Protein AF-A0A9D5BPT8-F1 (afdb_monomer_lite)

Secondary structure (DSSP, 8-state):
-----HHHHHHHHHHHHHHHHHHHHHHHHHHHHS-HHHHHHHHHHHHTT--EEEEES-HHHHHHHHHHHHHHTTTS---SEEESS--GGGGGGGG-SS-EEEEEE--

Radius of gyration: 16.2 Å; chains: 1; bounding box: 36×55×31 Å

Sequence (107 aa):
LDCSEPTEVNAKLAAAEEALSLSVWTTSTTCRVLSLDTLLALLTGVLLEKQVVIVCPNLGVLSAVVLSLIPMIRPFQWQSLLLPVLPAKMIDFLDAPVPYIVGIQHK

Structure (mmCIF, N/CA/C/O backbone):
data_AF-A0A9D5BPT8-F1
#
_entry.id   AF-A0A9D5BPT8-F1
#
loop_
_atom_site.group_PDB
_atom_site.id
_atom_site.type_symbol
_atom_site.label_atom_id
_atom_site.label_alt_id
_atom_site.label_comp_id
_atom_site.label_asym_id
_atom_site.label_entity_id
_atom_site.label_seq_id
_atom_site.pdbx_PDB_ins_code
_atom_site.Cartn_x
_atom_site.Cartn_y
_atom_site.Cartn_z
_atom_site.occupancy
_atom_site.B_iso_or_equiv
_atom_site.auth_seq_id
_atom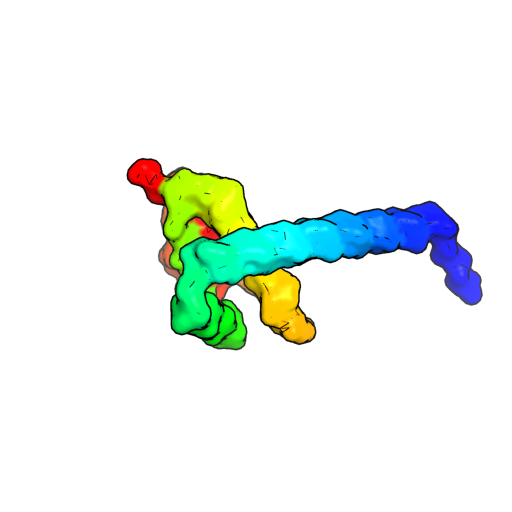_site.auth_comp_id
_atom_site.auth_asym_id
_atom_site.auth_atom_id
_atom_site.pdbx_PDB_model_num
ATOM 1 N N . LEU A 1 1 ? 16.070 36.721 8.439 1.00 42.56 1 LEU A N 1
ATOM 2 C CA . LEU A 1 1 ? 15.890 36.473 6.995 1.00 42.56 1 LEU A CA 1
ATOM 3 C C . LEU A 1 1 ? 16.695 35.232 6.685 1.00 42.56 1 LEU A C 1
ATOM 5 O O . LEU A 1 1 ? 17.882 35.207 6.969 1.00 42.56 1 LEU A O 1
ATOM 9 N N . ASP A 1 2 ? 15.966 34.193 6.318 1.00 44.72 2 ASP A N 1
ATOM 10 C CA . ASP A 1 2 ? 16.328 32.781 6.365 1.00 44.72 2 ASP A CA 1
ATOM 11 C C . ASP A 1 2 ? 17.374 32.440 5.288 1.00 44.72 2 ASP A C 1
ATOM 13 O O . ASP A 1 2 ? 17.080 32.505 4.095 1.00 44.72 2 ASP A O 1
ATOM 17 N N . CYS A 1 3 ? 18.608 32.140 5.698 1.00 49.88 3 CYS A N 1
ATOM 18 C CA . CYS A 1 3 ? 19.618 31.537 4.829 1.00 49.88 3 CYS A CA 1
ATOM 19 C C . CYS A 1 3 ? 19.449 30.015 4.892 1.00 49.88 3 CYS A C 1
ATOM 21 O O . CYS A 1 3 ? 20.226 29.337 5.558 1.00 49.88 3 CYS A O 1
ATOM 23 N N . SER A 1 4 ? 18.420 29.476 4.237 1.00 56.50 4 SER A N 1
ATOM 24 C CA . SER A 1 4 ? 18.375 28.037 3.971 1.00 56.50 4 SER A CA 1
ATOM 25 C C . SER A 1 4 ? 19.510 27.715 2.992 1.00 56.50 4 SER A C 1
ATOM 27 O O . SER A 1 4 ? 19.570 28.263 1.888 1.00 56.50 4 SER A O 1
ATOM 29 N N . GLU A 1 5 ? 20.486 26.931 3.447 1.00 64.12 5 GLU A N 1
ATOM 30 C CA . GLU A 1 5 ? 21.736 26.689 2.730 1.00 64.12 5 GLU A CA 1
ATOM 31 C C . GLU A 1 5 ? 21.487 25.961 1.392 1.00 64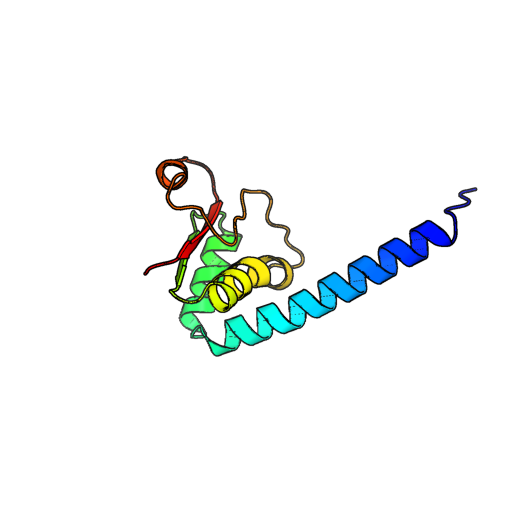.12 5 GLU A C 1
ATOM 33 O O . GLU A 1 5 ? 20.627 25.078 1.317 1.00 64.12 5 GLU A O 1
ATOM 38 N N . PRO A 1 6 ? 22.249 26.266 0.321 1.00 70.06 6 PRO A N 1
ATOM 39 C CA . PRO A 1 6 ? 22.049 25.686 -1.017 1.00 70.06 6 PRO A CA 1
ATOM 40 C C . PRO A 1 6 ? 22.085 24.148 -1.028 1.00 70.06 6 PRO A C 1
ATOM 42 O O . PRO A 1 6 ? 21.486 23.503 -1.887 1.00 70.06 6 PRO A O 1
ATOM 45 N N . THR A 1 7 ? 22.760 23.549 -0.050 1.00 73.00 7 THR A N 1
ATOM 46 C CA . THR A 1 7 ? 22.867 22.102 0.144 1.00 73.00 7 THR A CA 1
ATOM 47 C C . THR A 1 7 ? 21.527 21.453 0.510 1.00 73.00 7 THR A C 1
ATOM 49 O O . THR A 1 7 ? 21.223 20.367 0.017 1.00 73.00 7 THR A O 1
ATOM 52 N N . GLU A 1 8 ? 20.696 22.110 1.328 1.00 79.06 8 GLU A N 1
ATOM 53 C CA . GLU A 1 8 ? 19.405 21.560 1.763 1.00 79.06 8 GLU A CA 1
ATOM 54 C C . GLU A 1 8 ? 18.368 21.599 0.635 1.00 79.06 8 GLU A C 1
ATOM 56 O O . GLU A 1 8 ? 17.646 20.624 0.416 1.00 79.06 8 GLU A O 1
ATOM 61 N N . VAL A 1 9 ? 18.359 22.680 -0.149 1.00 83.25 9 VAL A N 1
ATOM 62 C CA . VAL A 1 9 ? 17.498 22.816 -1.334 1.00 83.25 9 VAL A CA 1
ATOM 63 C C . VAL A 1 9 ? 17.798 21.719 -2.359 1.00 83.25 9 VAL A C 1
ATOM 65 O O . VAL A 1 9 ? 16.878 21.069 -2.857 1.00 83.25 9 VAL A O 1
ATOM 68 N N . ASN A 1 10 ? 19.079 21.451 -2.623 1.00 82.12 10 ASN A N 1
ATOM 69 C CA . ASN A 1 10 ? 19.495 20.404 -3.557 1.00 82.12 10 ASN A CA 1
ATOM 70 C C . ASN A 1 10 ? 19.102 18.998 -3.074 1.00 82.12 10 ASN A C 1
ATOM 72 O O . ASN A 1 10 ? 18.649 18.181 -3.873 1.00 82.12 10 ASN A O 1
ATOM 76 N N . ALA A 1 11 ? 19.213 18.720 -1.770 1.00 85.81 11 ALA A N 1
ATOM 77 C CA . ALA A 1 11 ? 18.790 17.440 -1.201 1.00 85.81 11 ALA A CA 1
ATOM 78 C C . ALA A 1 11 ? 17.268 17.231 -1.304 1.00 85.81 11 ALA A C 1
ATOM 80 O O . ALA A 1 11 ? 16.808 16.135 -1.627 1.00 85.81 11 ALA A O 1
ATOM 81 N N . LYS A 1 12 ? 16.473 18.286 -1.068 1.00 84.88 12 LYS A N 1
ATOM 82 C CA . LYS A 1 12 ? 15.008 18.248 -1.226 1.00 84.88 12 LYS A CA 1
ATOM 83 C C . LYS A 1 12 ? 14.598 18.010 -2.677 1.00 84.88 12 LYS A C 1
ATOM 85 O O . LYS A 1 12 ? 13.659 17.252 -2.913 1.00 84.88 12 LYS A O 1
ATOM 90 N N . LEU A 1 13 ? 15.300 18.629 -3.626 1.00 88.69 13 LEU A N 1
ATOM 91 C CA . LEU A 1 13 ? 15.070 18.428 -5.054 1.00 88.69 13 LEU A CA 1
ATOM 92 C C . LEU A 1 13 ? 15.376 16.984 -5.472 1.00 88.69 13 LEU A C 1
ATOM 94 O O . LEU A 1 13 ? 14.513 16.336 -6.058 1.00 88.69 13 LEU A O 1
ATOM 98 N N . ALA A 1 14 ? 16.54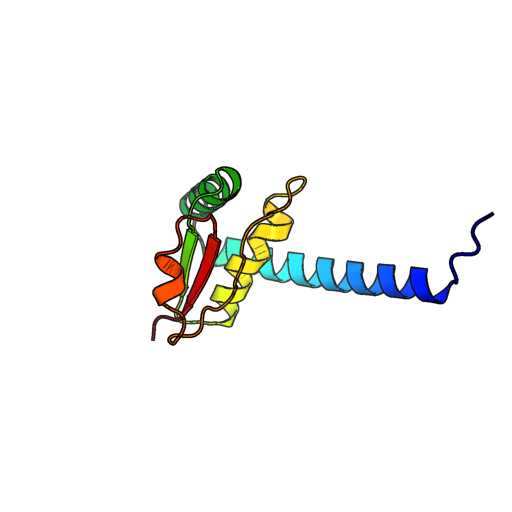2 16.454 -5.092 1.00 88.69 14 ALA A N 1
ATOM 99 C CA . ALA A 1 14 ? 16.932 15.079 -5.407 1.00 88.69 14 ALA A CA 1
ATOM 100 C C . ALA A 1 14 ? 15.926 14.052 -4.856 1.00 88.69 14 ALA A C 1
ATOM 102 O O . ALA A 1 14 ? 15.455 13.181 -5.584 1.00 88.69 14 ALA A O 1
ATOM 103 N N . ALA A 1 15 ? 15.505 14.205 -3.596 1.00 88.12 15 ALA A N 1
ATOM 104 C CA . ALA A 1 15 ? 14.498 13.329 -2.996 1.00 88.12 15 ALA A CA 1
ATOM 105 C C . ALA A 1 15 ? 13.137 13.404 -3.719 1.00 88.12 15 ALA A C 1
ATOM 107 O O . ALA A 1 15 ? 12.429 12.401 -3.828 1.00 88.12 15 ALA A O 1
ATOM 108 N N . ALA A 1 16 ? 12.753 14.583 -4.220 1.00 86.62 16 ALA A N 1
ATOM 109 C CA . ALA A 1 16 ? 11.523 14.751 -4.988 1.00 86.62 16 ALA A CA 1
ATOM 110 C C . ALA A 1 16 ? 11.602 14.074 -6.367 1.00 86.62 16 ALA A C 1
ATOM 112 O O . ALA A 1 16 ? 10.631 13.447 -6.789 1.00 86.62 16 ALA A O 1
ATOM 113 N N . GLU A 1 17 ? 12.746 14.155 -7.049 1.00 90.25 17 GLU A N 1
ATOM 114 C CA . GLU A 1 17 ? 12.987 13.475 -8.330 1.00 90.25 17 GLU A CA 1
ATOM 115 C C . GLU A 1 17 ? 12.975 11.948 -8.183 1.00 90.25 17 GLU A C 1
ATOM 117 O O . GLU A 1 17 ? 12.368 11.242 -8.996 1.00 90.25 17 G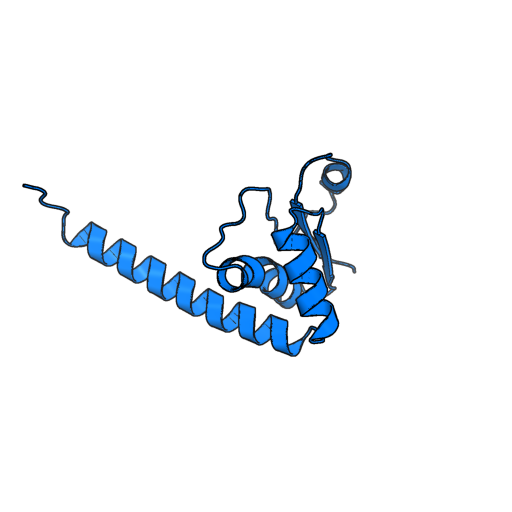LU A O 1
ATOM 122 N N . GLU A 1 18 ? 13.579 11.425 -7.115 1.00 88.38 18 GLU A N 1
ATOM 123 C CA . GLU A 1 18 ? 13.534 10.000 -6.779 1.00 88.38 18 GLU A CA 1
ATOM 124 C C . GLU A 1 18 ? 12.103 9.543 -6.475 1.00 88.38 18 GLU A C 1
ATOM 126 O O . GLU A 1 18 ? 11.633 8.545 -7.030 1.00 88.38 18 GLU A O 1
ATOM 131 N N . ALA A 1 19 ? 11.370 10.298 -5.650 1.00 88.56 19 ALA A N 1
ATOM 132 C CA . ALA A 1 19 ? 9.975 10.004 -5.333 1.00 88.56 19 ALA A CA 1
ATOM 133 C C . ALA A 1 19 ? 9.083 10.042 -6.583 1.00 88.56 19 ALA A C 1
ATOM 135 O O . ALA A 1 19 ? 8.207 9.187 -6.743 1.00 88.56 19 ALA A O 1
ATOM 136 N N . LEU A 1 20 ? 9.323 10.990 -7.494 1.00 90.62 20 LEU A N 1
ATOM 137 C CA . LEU A 1 20 ? 8.629 11.062 -8.775 1.00 90.62 20 LEU A CA 1
ATOM 138 C C . LEU A 1 20 ? 8.933 9.823 -9.621 1.00 90.62 20 LEU A C 1
ATOM 140 O O . LEU A 1 20 ? 8.006 9.165 -10.090 1.00 90.62 20 LEU A O 1
ATOM 144 N N . SER A 1 21 ? 10.206 9.461 -9.757 1.00 91.88 21 SER A N 1
ATOM 145 C CA . SER A 1 21 ? 10.634 8.288 -10.526 1.00 91.88 21 SER A CA 1
ATOM 146 C C . SER A 1 21 ? 9.995 6.999 -9.994 1.00 91.88 21 SER A C 1
ATOM 148 O O . SER A 1 21 ? 9.452 6.200 -10.763 1.00 91.88 21 SER A O 1
ATOM 150 N N . LEU A 1 22 ? 9.961 6.838 -8.666 1.00 91.38 22 LEU A N 1
ATOM 151 C CA . LEU A 1 22 ? 9.261 5.739 -8.001 1.00 91.38 22 LEU A CA 1
ATOM 152 C C . LEU A 1 22 ? 7.753 5.779 -8.268 1.00 91.38 22 LEU A C 1
ATOM 154 O O . LEU A 1 22 ? 7.160 4.749 -8.586 1.00 91.38 22 LEU A O 1
ATOM 158 N N . SER A 1 23 ? 7.118 6.950 -8.189 1.00 94.50 23 SER A N 1
ATOM 159 C CA . SER A 1 23 ? 5.677 7.088 -8.438 1.00 94.50 23 SER A CA 1
ATOM 160 C C . SER A 1 23 ? 5.278 6.674 -9.859 1.00 94.50 23 SER A C 1
ATOM 162 O O . SER A 1 23 ? 4.269 5.991 -10.038 1.00 94.50 23 SER A O 1
ATOM 164 N N . VAL A 1 24 ? 6.093 7.009 -10.865 1.00 95.62 24 VAL A N 1
ATOM 165 C CA . VAL A 1 24 ? 5.822 6.658 -12.266 1.00 95.62 24 VAL A CA 1
ATOM 166 C C . VAL A 1 24 ? 5.922 5.149 -12.468 1.00 95.62 24 VAL A C 1
ATOM 168 O O . VAL A 1 24 ? 5.012 4.538 -13.034 1.00 95.62 24 VAL A O 1
ATOM 171 N N . TRP A 1 25 ? 7.000 4.530 -11.979 1.00 94.50 25 TRP A N 1
ATOM 172 C CA . TRP A 1 25 ? 7.196 3.087 -12.115 1.00 94.50 25 TRP A CA 1
ATOM 173 C C . TRP A 1 25 ? 6.112 2.284 -11.383 1.00 94.50 25 TRP A C 1
ATOM 175 O O . TRP A 1 25 ? 5.529 1.359 -11.960 1.00 94.50 25 TRP A O 1
ATOM 185 N N . THR A 1 26 ? 5.815 2.653 -10.134 1.00 96.12 26 THR A N 1
ATOM 186 C CA . THR A 1 26 ? 4.814 1.963 -9.308 1.00 96.12 26 THR A CA 1
ATOM 187 C C . THR A 1 26 ? 3.424 2.064 -9.931 1.00 96.12 26 THR A C 1
ATOM 189 O O . THR A 1 26 ? 2.800 1.036 -10.178 1.00 96.12 26 THR A O 1
ATOM 192 N N . THR A 1 27 ? 2.976 3.270 -10.294 1.00 95.19 27 THR A N 1
ATOM 193 C CA . THR A 1 27 ? 1.651 3.497 -10.900 1.00 95.19 27 THR A CA 1
ATOM 194 C C . THR A 1 27 ? 1.498 2.755 -12.227 1.00 95.19 27 THR A C 1
ATOM 196 O O . THR A 1 27 ? 0.495 2.078 -12.447 1.00 95.19 27 THR A O 1
ATOM 199 N N . SER A 1 28 ? 2.511 2.818 -13.099 1.00 96.12 28 SER A N 1
ATOM 200 C CA . SER A 1 28 ? 2.506 2.086 -14.372 1.00 96.12 28 SER A CA 1
ATOM 201 C C . SER A 1 28 ? 2.378 0.577 -14.155 1.00 96.12 28 SER A C 1
ATOM 203 O O . SER A 1 28 ? 1.581 -0.092 -14.812 1.00 96.12 28 SER A O 1
ATOM 205 N N . THR A 1 29 ? 3.115 0.030 -13.186 1.00 95.62 29 THR A N 1
ATOM 206 C CA . THR A 1 29 ? 3.056 -1.397 -12.855 1.00 95.62 29 THR A CA 1
ATOM 207 C C . THR A 1 29 ? 1.678 -1.788 -12.322 1.00 95.62 29 THR A C 1
ATOM 209 O O . THR A 1 29 ? 1.106 -2.764 -12.804 1.00 95.62 29 THR A O 1
ATOM 212 N N . THR A 1 30 ? 1.105 -1.007 -11.405 1.00 96.06 30 THR A N 1
ATOM 213 C CA . THR A 1 30 ? -0.227 -1.252 -10.832 1.00 96.06 30 THR A CA 1
ATOM 214 C C . THR A 1 30 ? -1.320 -1.249 -11.895 1.00 96.06 30 THR A C 1
ATOM 216 O O . THR A 1 30 ? -2.100 -2.195 -11.964 1.00 96.06 30 THR A O 1
ATOM 219 N N . CYS A 1 31 ? -1.339 -0.248 -12.778 1.00 95.50 31 CYS A N 1
ATOM 220 C CA . CYS A 1 31 ? -2.312 -0.172 -13.872 1.00 95.50 31 CYS A CA 1
ATOM 221 C C . CYS A 1 31 ? -2.161 -1.308 -14.894 1.00 95.50 31 CYS A C 1
ATOM 223 O O . CYS A 1 31 ? -3.113 -1.626 -15.601 1.00 95.50 31 CYS A O 1
ATOM 225 N N . ARG A 1 32 ? -0.974 -1.921 -14.998 1.00 96.31 32 ARG A N 1
ATOM 226 C CA . ARG A 1 32 ? -0.746 -3.084 -15.868 1.00 96.31 32 ARG A CA 1
ATOM 227 C C . ARG A 1 32 ? -1.204 -4.400 -15.247 1.00 96.31 32 ARG A C 1
ATOM 229 O O . ARG A 1 32 ? -1.557 -5.307 -15.994 1.00 96.31 32 ARG A O 1
ATOM 236 N N . VAL A 1 33 ? -1.129 -4.537 -13.921 1.00 96.31 33 VAL A N 1
ATOM 237 C CA . VAL A 1 33 ? -1.397 -5.810 -13.228 1.00 96.31 33 VAL A CA 1
ATOM 238 C C . VAL A 1 33 ? -2.798 -5.903 -12.622 1.00 96.31 33 VAL A C 1
ATOM 240 O O . VAL A 1 33 ? -3.280 -7.014 -12.415 1.00 96.31 33 VAL A O 1
ATOM 243 N N . LEU A 1 34 ? -3.459 -4.775 -12.345 1.00 95.38 34 LEU A N 1
ATOM 244 C CA . LEU A 1 34 ? -4.825 -4.731 -11.820 1.00 95.38 34 LEU A CA 1
ATOM 245 C C . LEU A 1 34 ? -5.821 -4.321 -12.910 1.00 95.38 34 LEU A C 1
ATOM 247 O O . LEU A 1 34 ? -5.542 -3.458 -13.739 1.00 95.38 34 LEU A O 1
ATOM 251 N N . SER A 1 35 ? -7.021 -4.902 -12.857 1.00 96.88 35 SER A N 1
ATOM 252 C CA . SER A 1 35 ? -8.165 -4.389 -13.615 1.00 96.88 35 SER A CA 1
ATOM 253 C C . SER A 1 35 ? -8.629 -3.041 -13.050 1.00 96.88 35 SER A C 1
ATOM 255 O O . SER A 1 35 ? -8.404 -2.747 -11.871 1.00 96.88 35 SER A O 1
ATOM 257 N N . LEU A 1 36 ? -9.314 -2.237 -13.868 1.00 96.06 36 LEU A N 1
ATOM 258 C CA . LEU A 1 36 ? -9.839 -0.939 -13.436 1.00 96.06 36 LEU A CA 1
ATOM 259 C C . LEU A 1 36 ? -10.796 -1.076 -12.241 1.00 96.06 36 LEU A C 1
ATOM 261 O O . LEU A 1 36 ? -10.686 -0.310 -11.289 1.00 96.06 36 LEU A O 1
ATOM 265 N N . ASP A 1 37 ? -11.675 -2.080 -12.246 1.00 97.50 37 ASP A N 1
ATOM 266 C CA . ASP A 1 37 ? -12.626 -2.310 -11.151 1.00 97.50 37 ASP A CA 1
ATOM 267 C C . ASP A 1 37 ? -11.909 -2.632 -9.836 1.00 97.50 37 ASP A C 1
ATOM 269 O O . ASP A 1 37 ? -12.230 -2.074 -8.786 1.00 97.50 37 ASP A O 1
ATOM 273 N N . THR A 1 38 ? -10.882 -3.488 -9.890 1.00 96.31 38 THR A N 1
ATOM 274 C CA . THR A 1 38 ? -10.058 -3.814 -8.715 1.00 96.31 38 THR A CA 1
ATOM 275 C C . THR A 1 38 ? -9.305 -2.588 -8.212 1.00 96.31 38 THR A C 1
ATOM 277 O O . THR A 1 38 ? -9.225 -2.373 -7.006 1.00 96.31 38 THR A O 1
ATOM 280 N N . LEU A 1 39 ? -8.772 -1.770 -9.123 1.00 96.50 39 LEU A N 1
ATOM 281 C CA . LEU A 1 39 ? -8.059 -0.545 -8.781 1.00 96.50 39 LEU A CA 1
ATOM 282 C C . LEU A 1 39 ? -8.974 0.459 -8.072 1.00 96.50 39 LEU A C 1
ATOM 284 O O . LEU A 1 39 ? -8.595 1.023 -7.048 1.00 96.50 39 LEU A O 1
ATOM 288 N N . LEU A 1 40 ? -10.192 0.654 -8.580 1.00 96.56 40 LEU A N 1
ATOM 289 C CA . LEU A 1 40 ? -11.180 1.547 -7.975 1.00 96.56 40 LEU A CA 1
ATOM 290 C C . LEU A 1 40 ? -11.649 1.034 -6.610 1.00 96.56 40 LEU A C 1
ATOM 292 O O . LEU A 1 40 ? -11.742 1.820 -5.666 1.00 96.56 40 LEU A O 1
ATOM 296 N N . ALA A 1 41 ? -11.894 -0.272 -6.473 1.00 96.94 41 ALA A N 1
ATOM 297 C CA . ALA A 1 41 ? -12.231 -0.883 -5.188 1.00 96.94 41 ALA A CA 1
ATOM 298 C C . ALA A 1 41 ? -11.094 -0.721 -4.166 1.00 96.94 41 ALA A C 1
ATOM 300 O O . ALA A 1 41 ? -11.344 -0.374 -3.011 1.00 96.94 41 ALA A O 1
ATOM 301 N N . LEU A 1 42 ? -9.845 -0.905 -4.604 1.00 96.56 42 LEU A N 1
ATOM 302 C CA . LEU A 1 42 ? -8.653 -0.711 -3.787 1.00 96.56 42 LEU A CA 1
ATOM 303 C C . LEU A 1 42 ? -8.536 0.743 -3.315 1.00 96.56 42 LEU A C 1
ATOM 305 O O . LEU A 1 42 ? -8.433 0.984 -2.116 1.00 96.56 42 LEU A O 1
ATOM 309 N N . LEU A 1 43 ? -8.620 1.711 -4.233 1.00 96.50 43 LEU A N 1
ATOM 310 C CA . LEU A 1 43 ? -8.590 3.137 -3.892 1.00 96.50 43 LEU A CA 1
ATOM 311 C C . LEU A 1 43 ? -9.735 3.525 -2.956 1.00 96.50 43 LEU A C 1
ATOM 313 O O . LEU A 1 43 ? -9.518 4.269 -2.008 1.00 96.50 43 LEU A O 1
ATOM 317 N N . THR A 1 44 ? -10.935 2.989 -3.175 1.00 96.88 44 THR A N 1
ATOM 318 C CA . THR A 1 44 ? -12.089 3.227 -2.296 1.00 96.88 44 THR A CA 1
ATOM 319 C C . THR A 1 44 ? -11.830 2.685 -0.893 1.00 96.88 44 THR A C 1
ATOM 321 O O . THR A 1 44 ? -12.080 3.379 0.087 1.00 96.88 44 THR A O 1
ATOM 324 N N . GLY A 1 45 ? -11.282 1.472 -0.776 1.00 96.12 45 GLY A N 1
ATOM 325 C CA . GLY A 1 45 ? -10.904 0.889 0.511 1.00 96.12 45 GLY A CA 1
ATOM 326 C C . GLY A 1 45 ? -9.847 1.716 1.241 1.00 96.12 45 GLY A C 1
ATOM 327 O O . GLY A 1 45 ? -9.980 1.956 2.438 1.00 96.12 45 GLY A O 1
ATOM 328 N N . VAL A 1 46 ? -8.844 2.214 0.514 1.00 96.56 46 VAL A N 1
ATOM 329 C CA . VAL A 1 46 ? -7.806 3.094 1.066 1.00 96.56 46 VAL A CA 1
ATOM 330 C C . VAL A 1 46 ? -8.393 4.439 1.500 1.00 96.56 46 VAL A C 1
ATOM 332 O O . VAL A 1 46 ? -8.157 4.872 2.616 1.00 96.56 46 VAL A O 1
ATOM 335 N N . LEU A 1 47 ? -9.208 5.102 0.682 1.00 95.88 47 LEU A N 1
ATOM 336 C CA . LEU A 1 47 ? -9.801 6.394 1.056 1.00 95.88 47 LEU A CA 1
ATOM 337 C C . LEU A 1 47 ? -10.781 6.291 2.236 1.00 95.88 47 LEU A C 1
ATOM 339 O O . LEU A 1 47 ? -10.994 7.272 2.940 1.00 95.88 47 LEU A O 1
ATOM 343 N N . LEU A 1 48 ? -11.362 5.110 2.461 1.00 95.94 48 LEU A N 1
ATOM 344 C CA . LEU A 1 48 ? -12.229 4.811 3.604 1.00 95.94 48 LEU A CA 1
ATOM 345 C C . LEU A 1 48 ? -11.471 4.277 4.828 1.00 95.94 48 LEU A C 1
ATOM 347 O O . LEU A 1 48 ? -12.119 3.811 5.766 1.00 95.94 48 LEU A O 1
ATOM 351 N N . GLU A 1 49 ? -10.134 4.285 4.802 1.00 94.94 49 GLU A N 1
ATOM 352 C CA . GLU A 1 49 ? -9.284 3.752 5.871 1.00 94.94 49 GLU A CA 1
ATOM 353 C C . GLU A 1 49 ? -9.692 2.325 6.280 1.00 94.94 49 GLU A C 1
ATOM 355 O O . GLU A 1 49 ? -9.863 1.987 7.450 1.00 94.94 49 GLU A O 1
ATOM 360 N N . LYS A 1 50 ? -9.900 1.454 5.289 1.00 94.88 50 LYS A N 1
ATOM 361 C CA . LYS A 1 50 ? -10.139 0.027 5.524 1.00 94.88 50 LYS A CA 1
ATOM 362 C C . LYS A 1 50 ? -8.821 -0.727 5.691 1.00 94.88 50 LYS A C 1
ATOM 364 O O . LYS A 1 50 ? -7.756 -0.266 5.289 1.00 94.88 50 LYS A O 1
ATOM 369 N N . GLN A 1 51 ? -8.910 -1.921 6.270 1.00 95.56 51 GLN A N 1
ATOM 370 C CA . GLN A 1 51 ? -7.819 -2.892 6.271 1.00 95.56 51 GLN A CA 1
ATOM 371 C C . GLN A 1 51 ? -7.686 -3.488 4.871 1.00 95.56 51 GLN A C 1
ATOM 373 O O . GLN A 1 51 ? -8.601 -4.144 4.372 1.00 95.56 51 GLN A O 1
ATOM 378 N N . VAL A 1 52 ? -6.557 -3.227 4.224 1.00 96.12 52 VAL A N 1
ATOM 379 C CA . VAL A 1 52 ? -6.273 -3.644 2.855 1.00 96.12 52 VAL A CA 1
ATOM 380 C C . VAL A 1 52 ? -5.093 -4.605 2.871 1.00 96.12 52 VAL A C 1
ATOM 382 O O . VAL A 1 52 ? -3.981 -4.245 3.257 1.00 96.12 52 VAL A O 1
ATOM 385 N N . VAL A 1 53 ? -5.334 -5.828 2.405 1.00 95.75 53 VAL A N 1
ATOM 386 C CA . VAL A 1 53 ? -4.304 -6.855 2.233 1.00 95.75 53 VAL A CA 1
ATOM 387 C C . VAL A 1 53 ? -4.149 -7.142 0.748 1.00 95.75 53 VAL A C 1
ATOM 389 O O . VAL A 1 53 ? -5.105 -7.526 0.076 1.00 95.75 53 VAL A O 1
ATOM 392 N N . ILE A 1 54 ? -2.939 -6.965 0.230 1.00 95.94 54 ILE A N 1
ATOM 393 C CA . ILE A 1 54 ? -2.591 -7.274 -1.156 1.00 95.94 54 ILE A CA 1
ATOM 394 C C . ILE A 1 54 ? -1.759 -8.549 -1.145 1.00 95.94 54 ILE A C 1
ATOM 396 O O . ILE A 1 54 ? -0.782 -8.649 -0.410 1.00 95.94 54 ILE A O 1
ATOM 400 N N . VAL A 1 55 ? -2.132 -9.529 -1.964 1.00 94.75 55 VAL A N 1
ATOM 401 C CA . VAL A 1 55 ? -1.439 -10.818 -2.038 1.00 94.75 55 VAL A CA 1
ATOM 402 C C . VAL A 1 55 ? -0.871 -11.001 -3.436 1.00 94.75 55 VAL A C 1
ATOM 404 O O . VAL A 1 55 ? -1.595 -10.897 -4.423 1.00 94.75 55 VAL A O 1
ATOM 407 N N . CYS A 1 56 ? 0.431 -11.261 -3.542 1.00 94.06 56 CYS A N 1
ATOM 408 C CA . CYS A 1 56 ? 1.084 -11.470 -4.834 1.00 94.06 56 CYS A CA 1
ATOM 409 C C . CYS A 1 56 ? 2.323 -12.367 -4.683 1.00 94.06 56 CYS A C 1
ATOM 411 O O . CYS A 1 56 ? 3.079 -12.189 -3.729 1.00 94.06 56 CYS A O 1
ATOM 413 N N . PRO A 1 57 ? 2.591 -13.299 -5.616 1.00 93.81 57 PRO A N 1
ATOM 414 C CA . PRO A 1 57 ? 3.801 -14.121 -5.565 1.00 93.81 57 PRO A CA 1
ATOM 415 C C . PRO A 1 57 ? 5.084 -13.346 -5.891 1.00 93.81 57 PRO A C 1
ATOM 417 O O . PRO A 1 57 ? 6.168 -13.709 -5.431 1.00 93.81 57 PRO A O 1
ATOM 420 N N . ASN A 1 58 ? 4.977 -12.266 -6.672 1.00 94.62 58 ASN A N 1
ATOM 421 C CA . ASN A 1 58 ? 6.108 -11.447 -7.091 1.00 94.62 58 ASN A CA 1
ATOM 422 C C . ASN A 1 58 ? 6.265 -10.227 -6.173 1.00 94.62 58 ASN A C 1
ATOM 424 O O . ASN A 1 58 ? 5.433 -9.322 -6.192 1.00 94.62 58 ASN A O 1
ATOM 428 N N . LEU A 1 59 ? 7.366 -10.170 -5.420 1.00 94.50 59 LEU A N 1
ATOM 429 C CA . LEU A 1 59 ? 7.657 -9.072 -4.490 1.00 94.50 59 LEU A CA 1
ATOM 430 C C . LEU A 1 59 ? 7.774 -7.700 -5.163 1.00 94.50 59 LEU A C 1
ATOM 432 O O . LEU A 1 59 ? 7.386 -6.697 -4.567 1.00 94.50 59 LEU A O 1
ATOM 436 N N . GLY A 1 60 ? 8.289 -7.647 -6.393 1.00 94.44 60 GLY A N 1
ATOM 437 C CA . GLY A 1 60 ? 8.408 -6.404 -7.152 1.00 94.44 60 GLY A CA 1
ATOM 438 C C . GLY A 1 60 ? 7.038 -5.829 -7.499 1.00 94.44 60 GLY A C 1
ATOM 439 O O . GLY A 1 60 ? 6.791 -4.650 -7.263 1.00 94.44 60 GLY A O 1
ATOM 440 N N . VAL A 1 61 ? 6.123 -6.679 -7.976 1.00 95.69 61 VAL A N 1
ATOM 441 C CA . VAL A 1 61 ? 4.731 -6.286 -8.255 1.00 95.69 61 VAL A CA 1
ATOM 442 C C . VAL A 1 61 ? 3.996 -5.942 -6.961 1.00 95.69 61 VAL A C 1
ATOM 444 O O . VAL A 1 61 ? 3.342 -4.908 -6.901 1.00 95.69 61 VAL A O 1
ATOM 447 N N . LEU A 1 62 ? 4.147 -6.758 -5.915 1.00 96.69 62 LEU A N 1
ATOM 448 C CA . LEU A 1 62 ? 3.536 -6.520 -4.606 1.00 96.69 62 LEU A CA 1
ATOM 449 C C . LEU A 1 62 ? 3.899 -5.135 -4.058 1.00 96.69 62 LEU A C 1
ATOM 451 O O . LEU A 1 62 ? 3.026 -4.338 -3.718 1.00 96.69 62 LEU A O 1
ATOM 455 N N . SER A 1 63 ? 5.199 -4.838 -4.044 1.00 95.69 63 SER A N 1
ATOM 456 C CA . SER A 1 63 ? 5.723 -3.567 -3.552 1.00 95.69 63 SER A CA 1
ATOM 457 C C . SER A 1 63 ? 5.269 -2.409 -4.431 1.00 95.69 63 SER A C 1
ATOM 459 O O . SER A 1 63 ? 4.900 -1.362 -3.906 1.00 95.69 63 SER A O 1
ATOM 461 N N . ALA A 1 64 ? 5.241 -2.601 -5.755 1.00 96.19 64 ALA A N 1
ATOM 462 C CA . ALA A 1 64 ? 4.760 -1.592 -6.688 1.00 96.19 64 ALA A CA 1
ATOM 463 C C . ALA A 1 64 ? 3.296 -1.223 -6.430 1.00 96.19 64 ALA A C 1
ATOM 465 O O . ALA A 1 64 ? 2.980 -0.040 -6.334 1.00 96.19 64 ALA A O 1
ATOM 466 N N . VAL A 1 65 ? 2.426 -2.221 -6.243 1.00 96.88 65 VAL A N 1
ATOM 467 C CA . VAL A 1 65 ? 1.003 -1.998 -5.964 1.00 96.88 65 VAL A CA 1
ATOM 468 C C . VAL A 1 65 ? 0.824 -1.240 -4.655 1.00 96.88 65 VAL A C 1
ATOM 470 O O . VAL A 1 65 ? 0.173 -0.198 -4.653 1.00 96.88 65 VAL A O 1
ATOM 473 N N . VAL A 1 66 ? 1.454 -1.688 -3.565 1.00 96.75 66 VAL A N 1
ATOM 474 C CA . VAL A 1 66 ? 1.326 -1.020 -2.259 1.00 96.75 66 VAL A CA 1
ATOM 475 C C . VAL A 1 66 ? 1.854 0.418 -2.309 1.00 96.75 66 VAL A C 1
ATOM 477 O O . VAL A 1 66 ? 1.179 1.341 -1.859 1.00 96.75 66 VAL A O 1
ATOM 480 N N . LEU A 1 67 ? 3.039 0.634 -2.888 1.00 95.69 67 LEU A N 1
ATOM 481 C CA . LEU A 1 67 ? 3.663 1.959 -2.952 1.00 95.69 67 LEU A CA 1
ATOM 482 C C . LEU A 1 67 ? 2.948 2.911 -3.917 1.00 95.69 67 LEU A C 1
ATOM 484 O O . LEU A 1 67 ? 2.944 4.112 -3.663 1.00 95.69 67 LEU A O 1
ATOM 488 N N . SER A 1 68 ? 2.310 2.398 -4.978 1.00 96.44 68 SER A N 1
ATOM 489 C CA . SER A 1 68 ? 1.534 3.218 -5.922 1.00 96.44 68 SER A CA 1
ATOM 490 C C . SER A 1 68 ? 0.334 3.907 -5.273 1.00 96.44 68 SER A C 1
ATOM 492 O O . SER A 1 68 ? -0.102 4.952 -5.747 1.00 96.44 68 SER A O 1
ATOM 494 N N . LEU A 1 69 ? -0.169 3.387 -4.149 1.00 95.38 69 LEU A N 1
ATOM 495 C CA . LEU A 1 69 ? -1.312 3.982 -3.458 1.00 95.38 69 LEU A CA 1
ATOM 496 C C . LEU A 1 69 ? -0.996 5.382 -2.929 1.00 95.38 69 LEU A C 1
ATOM 498 O O . LEU A 1 69 ? -1.848 6.259 -3.019 1.00 95.38 69 LEU A O 1
ATOM 502 N N . ILE A 1 70 ? 0.234 5.627 -2.464 1.00 93.75 70 ILE A N 1
ATOM 503 C CA . ILE A 1 70 ? 0.671 6.933 -1.946 1.00 93.75 70 ILE A CA 1
ATOM 504 C C . ILE A 1 70 ? 0.502 8.064 -2.982 1.00 93.75 70 ILE A C 1
ATOM 506 O O . ILE A 1 70 ? -0.147 9.062 -2.662 1.00 93.75 70 ILE A O 1
ATOM 510 N N . PRO A 1 71 ? 1.066 7.976 -4.205 1.00 94.06 71 PRO A N 1
ATOM 511 C CA . PRO A 1 71 ? 0.856 9.005 -5.218 1.00 94.06 71 PRO A CA 1
ATOM 512 C C . PRO A 1 71 ? -0.576 9.015 -5.770 1.00 94.06 71 PRO A C 1
ATOM 514 O O . PRO A 1 71 ? -1.062 10.086 -6.122 1.00 94.06 71 PRO A O 1
ATOM 517 N N . MET A 1 72 ? -1.271 7.873 -5.818 1.00 93.69 72 MET A N 1
ATOM 518 C CA . MET A 1 72 ? -2.617 7.787 -6.399 1.00 93.69 72 MET A CA 1
ATOM 519 C C . MET A 1 72 ? -3.717 8.436 -5.551 1.00 93.69 72 MET A C 1
ATOM 521 O O . MET A 1 72 ? -4.713 8.886 -6.111 1.00 93.69 72 MET A O 1
ATOM 525 N N . ILE A 1 73 ? -3.556 8.506 -4.226 1.00 94.75 73 ILE A N 1
ATOM 526 C CA . ILE A 1 73 ? -4.547 9.141 -3.340 1.00 94.75 73 ILE A CA 1
ATOM 527 C C . ILE A 1 73 ? -4.320 10.645 -3.145 1.00 94.75 73 ILE A C 1
ATOM 529 O O . ILE A 1 73 ? -5.063 11.278 -2.399 1.00 94.75 73 ILE A O 1
ATOM 533 N N . ARG A 1 74 ? -3.314 11.248 -3.794 1.00 92.06 74 ARG A N 1
ATOM 534 C CA . ARG A 1 74 ? -3.072 12.696 -3.694 1.00 92.06 74 ARG A CA 1
ATOM 535 C C . ARG A 1 74 ? -4.341 13.482 -4.081 1.00 92.06 74 ARG A C 1
ATOM 537 O O . ARG A 1 74 ? -5.002 13.122 -5.051 1.00 92.06 74 ARG A O 1
ATOM 544 N N . PRO A 1 75 ? -4.682 14.566 -3.357 1.00 93.56 75 PRO A N 1
ATOM 545 C CA . PRO A 1 75 ? -3.887 15.249 -2.330 1.00 93.56 75 PRO A CA 1
ATOM 546 C C . PRO A 1 75 ? -3.964 14.627 -0.926 1.00 93.56 75 PRO A C 1
ATOM 548 O O . PRO A 1 75 ? -3.269 15.108 -0.032 1.00 93.56 75 PRO A O 1
ATOM 551 N N . PHE A 1 76 ? -4.762 13.575 -0.719 1.00 94.12 76 PHE A N 1
ATOM 552 C CA . PHE A 1 76 ? -4.826 12.880 0.564 1.00 94.12 76 PHE A CA 1
ATOM 553 C C . PHE A 1 76 ? -3.490 12.207 0.889 1.00 94.12 76 PHE A C 1
ATOM 555 O O . PHE A 1 76 ? -2.687 11.878 0.012 1.00 94.12 76 PHE A O 1
ATOM 562 N N . GLN A 1 77 ? -3.241 12.024 2.180 1.00 93.06 77 GLN A N 1
ATOM 563 C CA . GLN A 1 77 ? -2.054 11.356 2.689 1.00 93.06 77 GLN A CA 1
ATOM 564 C C . GLN A 1 77 ? -2.500 10.216 3.586 1.00 93.06 77 GLN A C 1
ATOM 566 O O . GLN A 1 77 ? -3.230 10.447 4.548 1.00 93.06 77 GLN A O 1
ATOM 571 N N . TRP A 1 78 ? -2.037 9.006 3.292 1.00 93.88 78 TRP A N 1
ATOM 572 C CA . TRP A 1 78 ? -2.261 7.862 4.163 1.00 93.88 78 TRP A CA 1
ATOM 573 C C . TRP A 1 78 ? -1.579 8.101 5.514 1.00 93.88 78 TRP A C 1
ATOM 575 O O . TRP A 1 78 ? -0.383 8.386 5.547 1.00 93.88 78 TRP A O 1
ATOM 585 N N . GLN A 1 79 ? -2.336 8.007 6.607 1.00 91.50 79 GLN A N 1
ATOM 586 C CA . GLN A 1 79 ? -1.833 8.280 7.962 1.00 91.50 79 GLN A CA 1
ATOM 587 C C . GLN A 1 79 ? -1.552 7.018 8.776 1.00 91.50 79 GLN A C 1
ATOM 589 O O . GLN A 1 79 ? -0.937 7.097 9.837 1.00 91.50 79 GLN A O 1
ATOM 594 N N . SER A 1 80 ? -2.010 5.859 8.303 1.00 92.62 80 SER A N 1
ATOM 595 C CA . SER A 1 80 ? -1.875 4.612 9.046 1.00 92.62 80 SER A CA 1
ATOM 596 C C . SER A 1 80 ? -0.694 3.765 8.568 1.00 92.62 80 SER A C 1
ATOM 598 O O . SER A 1 80 ? 0.144 4.192 7.773 1.00 92.62 80 SER A O 1
ATOM 600 N N . LEU A 1 81 ? -0.622 2.526 9.051 1.00 93.56 81 LEU A N 1
ATOM 601 C CA . LEU A 1 81 ? 0.421 1.577 8.701 1.00 93.56 81 LEU A CA 1
ATOM 602 C C . LEU A 1 81 ? 0.364 1.232 7.207 1.00 93.56 81 LEU A C 1
ATOM 604 O O . LEU A 1 81 ? -0.679 0.840 6.681 1.00 93.56 81 LEU A O 1
ATOM 608 N N . LEU A 1 82 ? 1.497 1.376 6.525 1.00 94.50 82 LEU A N 1
ATOM 609 C CA . LEU A 1 82 ? 1.698 0.918 5.156 1.00 94.50 82 LEU A CA 1
ATOM 610 C C . LEU A 1 82 ? 2.958 0.061 5.124 1.00 94.50 82 LEU A C 1
ATOM 612 O O . LEU A 1 82 ? 4.051 0.539 5.421 1.00 94.50 82 LEU A O 1
ATOM 616 N N . LEU A 1 83 ? 2.798 -1.211 4.772 1.00 94.88 83 LEU A N 1
ATOM 617 C CA . LEU A 1 83 ? 3.877 -2.183 4.749 1.00 94.88 83 LEU A CA 1
ATOM 618 C C . LEU A 1 83 ? 3.883 -2.914 3.398 1.00 94.88 83 LEU A C 1
ATOM 620 O O . LEU A 1 83 ? 3.077 -3.821 3.190 1.00 94.88 83 LEU A O 1
ATOM 624 N N . PRO A 1 84 ? 4.782 -2.553 2.462 1.00 93.56 84 PRO A N 1
ATOM 625 C CA . PRO A 1 84 ? 4.812 -3.154 1.127 1.00 93.56 84 PRO A CA 1
ATOM 626 C C . PRO A 1 84 ? 5.000 -4.669 1.145 1.00 93.56 84 PRO A C 1
ATOM 628 O O . PRO A 1 84 ? 4.482 -5.363 0.276 1.00 93.56 84 PRO A O 1
ATOM 631 N N . VAL A 1 85 ? 5.719 -5.181 2.147 1.00 94.75 85 VAL A N 1
ATOM 632 C CA . VAL A 1 85 ? 5.932 -6.611 2.364 1.00 94.75 85 VAL A CA 1
ATOM 633 C C . VAL A 1 85 ? 5.885 -6.894 3.864 1.00 94.75 85 VAL A C 1
ATOM 635 O O . VAL A 1 85 ? 6.724 -6.403 4.617 1.00 94.75 85 VAL A O 1
ATOM 638 N N . LEU A 1 86 ? 4.921 -7.705 4.289 1.00 93.56 86 LEU A N 1
ATOM 639 C CA . LEU A 1 86 ? 4.792 -8.218 5.645 1.00 93.56 86 LEU A CA 1
ATOM 640 C C . LEU A 1 86 ? 5.585 -9.530 5.773 1.00 93.56 86 LEU A C 1
ATOM 642 O O . LEU A 1 86 ? 5.293 -10.498 5.063 1.00 93.56 86 LEU A O 1
ATOM 646 N N . PRO A 1 87 ? 6.583 -9.604 6.671 1.00 90.25 87 PRO A N 1
ATOM 647 C CA . PRO A 1 87 ? 7.273 -10.854 6.961 1.00 90.25 87 PRO A CA 1
ATOM 648 C C . PRO A 1 87 ? 6.314 -11.899 7.544 1.00 90.25 87 PRO A C 1
ATOM 650 O O . PRO A 1 87 ? 5.494 -11.583 8.400 1.00 90.25 87 PRO A O 1
ATOM 653 N N . ALA A 1 88 ? 6.484 -13.174 7.181 1.00 87.31 88 ALA A N 1
ATOM 654 C CA . ALA A 1 88 ? 5.604 -14.261 7.638 1.00 87.31 88 ALA A CA 1
ATOM 655 C C . ALA A 1 88 ? 5.513 -14.405 9.173 1.00 87.31 88 ALA A C 1
ATOM 657 O O . ALA A 1 88 ? 4.502 -14.855 9.696 1.00 87.31 88 ALA A O 1
ATOM 658 N N . LYS A 1 89 ? 6.559 -13.998 9.904 1.00 88.75 89 LYS A N 1
ATOM 659 C CA . LYS A 1 89 ? 6.597 -14.028 11.378 1.00 88.75 89 LYS A CA 1
ATOM 660 C C . LYS A 1 89 ? 5.721 -12.958 12.043 1.00 88.75 89 LYS A C 1
ATOM 662 O O . LYS A 1 89 ? 5.624 -12.945 13.260 1.00 88.75 89 LYS A O 1
ATOM 667 N N . MET A 1 90 ? 5.168 -12.034 11.263 1.00 90.25 90 MET A N 1
ATOM 668 C CA . MET A 1 90 ? 4.384 -10.889 11.727 1.00 90.25 90 MET A CA 1
ATOM 669 C C . MET A 1 90 ? 2.938 -10.965 11.218 1.00 90.25 90 MET A C 1
ATOM 671 O O . MET A 1 90 ? 2.273 -9.942 11.119 1.00 90.25 90 MET A O 1
ATOM 675 N N . ILE A 1 91 ? 2.443 -12.159 10.873 1.00 89.62 91 ILE A N 1
ATOM 676 C CA . ILE A 1 91 ? 1.070 -12.332 10.377 1.00 89.62 91 ILE A CA 1
ATOM 677 C C . ILE A 1 91 ? 0.021 -11.924 11.425 1.00 89.62 91 ILE A C 1
ATOM 679 O O . ILE A 1 91 ? -1.025 -11.400 11.065 1.00 89.62 91 ILE A O 1
ATOM 683 N N . ASP A 1 92 ? 0.353 -12.055 12.711 1.00 91.31 92 ASP A N 1
ATOM 684 C CA . ASP A 1 92 ? -0.505 -11.670 13.839 1.00 91.31 92 ASP A CA 1
ATOM 685 C C . ASP A 1 92 ? -0.839 -10.162 13.842 1.00 91.31 92 ASP A C 1
ATOM 687 O O . ASP A 1 92 ? -1.794 -9.728 14.479 1.00 91.31 92 ASP A O 1
ATOM 691 N N . PHE A 1 93 ? -0.093 -9.335 13.092 1.00 88.94 93 PHE A N 1
ATOM 692 C CA . PHE A 1 93 ? -0.427 -7.917 12.909 1.00 88.94 93 PHE A CA 1
ATOM 693 C C . PHE A 1 93 ? -1.739 -7.696 12.148 1.00 88.94 93 PHE A C 1
ATOM 695 O O . PHE A 1 93 ? -2.316 -6.615 12.253 1.00 88.94 93 PHE A O 1
ATOM 702 N N . LEU A 1 94 ? -2.217 -8.688 11.391 1.00 90.81 94 LEU A N 1
ATOM 703 C CA . LEU A 1 94 ? -3.476 -8.578 10.654 1.00 90.81 94 LEU A CA 1
ATOM 704 C C . LEU A 1 94 ? -4.694 -8.489 11.585 1.00 90.81 94 LEU A C 1
ATOM 706 O O . LEU A 1 94 ? -5.708 -7.910 11.194 1.00 90.81 94 LEU A O 1
ATOM 710 N N . ASP A 1 95 ? -4.578 -8.976 12.822 1.00 91.75 95 ASP A N 1
ATOM 711 C CA . ASP A 1 95 ? -5.647 -8.926 13.826 1.00 91.75 95 ASP A CA 1
ATOM 712 C C . ASP A 1 95 ? -5.779 -7.547 14.499 1.00 91.75 95 ASP A C 1
ATOM 714 O O . ASP A 1 95 ? -6.690 -7.314 15.298 1.00 91.75 95 ASP A O 1
ATOM 718 N N . ALA A 1 96 ? -4.879 -6.605 14.197 1.00 90.94 96 ALA A N 1
ATOM 719 C CA . ALA A 1 96 ? -4.927 -5.271 14.775 1.00 90.94 96 ALA A CA 1
ATOM 720 C C . ALA A 1 96 ? -6.190 -4.520 14.306 1.00 90.94 96 ALA A C 1
ATOM 722 O O . ALA A 1 96 ? -6.440 -4.460 13.107 1.00 90.94 96 ALA A O 1
ATOM 723 N N . PRO A 1 97 ? -6.953 -3.852 15.193 1.00 91.06 97 PRO A N 1
ATOM 724 C CA . PRO A 1 97 ? -8.210 -3.177 14.836 1.00 91.06 97 PRO A CA 1
ATOM 725 C C . PRO A 1 97 ? -8.016 -1.852 14.074 1.00 91.06 97 PRO A C 1
ATOM 727 O O . PRO A 1 97 ? -8.975 -1.115 13.854 1.00 91.06 97 PRO A O 1
ATOM 730 N N . VAL A 1 98 ? -6.777 -1.512 13.717 1.00 93.06 98 VAL A N 1
ATOM 731 C CA . VAL A 1 98 ? -6.409 -0.254 13.058 1.00 93.06 98 VAL A CA 1
ATOM 732 C C . VAL A 1 98 ? -6.415 -0.411 11.534 1.00 93.06 98 VAL A C 1
ATOM 734 O O . VAL A 1 98 ? -6.188 -1.517 11.037 1.00 93.06 98 VAL A O 1
ATOM 737 N N . PRO A 1 99 ? -6.639 0.674 10.771 1.00 94.75 99 PRO A N 1
ATOM 738 C CA . PRO A 1 99 ? -6.437 0.654 9.327 1.00 94.75 99 PRO A CA 1
ATOM 739 C C . PRO A 1 99 ? -5.001 0.271 8.980 1.00 94.75 99 PRO A C 1
ATOM 741 O O . PRO A 1 99 ? -4.060 0.728 9.624 1.00 94.75 99 PRO A O 1
ATOM 744 N N . TYR A 1 100 ? -4.804 -0.522 7.937 1.00 95.81 100 TYR A N 1
ATOM 745 C CA . TYR A 1 100 ? -3.473 -0.824 7.424 1.00 95.81 100 TYR A CA 1
ATOM 746 C C . TYR A 1 100 ? -3.536 -1.175 5.943 1.00 95.81 100 TYR A C 1
ATOM 748 O O . TYR A 1 100 ? -4.551 -1.663 5.450 1.00 95.81 100 TYR A O 1
ATOM 756 N N . ILE A 1 101 ? -2.426 -0.958 5.248 1.00 96.94 101 ILE A N 1
ATOM 757 C CA . ILE A 1 101 ? -2.193 -1.465 3.899 1.00 96.94 101 ILE A CA 1
ATOM 758 C C . ILE A 1 101 ? -0.980 -2.375 3.981 1.00 96.94 101 ILE A C 1
ATOM 760 O O . ILE A 1 101 ? 0.117 -1.912 4.292 1.00 96.94 101 ILE A O 1
ATOM 764 N N . VAL A 1 102 ? -1.157 -3.662 3.712 1.00 96.50 102 VAL A N 1
ATOM 765 C CA . VAL A 1 102 ? -0.079 -4.648 3.835 1.00 96.50 102 VAL A CA 1
ATOM 766 C C . VAL A 1 102 ? 0.011 -5.532 2.602 1.00 96.50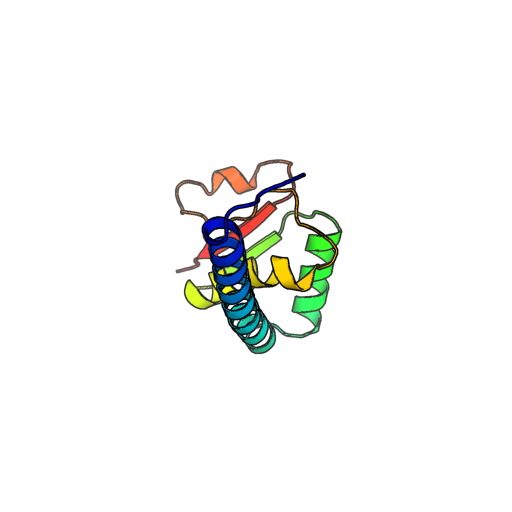 102 VAL A C 1
ATOM 768 O O . VAL A 1 102 ? -1.000 -5.978 2.064 1.00 96.50 102 VAL A O 1
ATOM 771 N N . GLY A 1 103 ? 1.234 -5.792 2.152 1.00 96.56 103 GLY A N 1
ATOM 772 C CA . GLY A 1 103 ? 1.510 -6.760 1.100 1.00 96.56 103 GLY A CA 1
ATOM 773 C C . GLY A 1 103 ? 1.976 -8.095 1.674 1.00 96.56 103 GLY A C 1
ATOM 774 O O . GLY A 1 103 ? 2.914 -8.131 2.461 1.00 96.56 103 GLY A O 1
ATOM 775 N N . ILE A 1 104 ? 1.373 -9.207 1.260 1.00 95.38 104 ILE A N 1
ATOM 776 C CA . ILE A 1 104 ? 1.767 -10.560 1.666 1.00 95.38 104 ILE A CA 1
ATOM 777 C C . ILE A 1 104 ? 2.228 -11.333 0.436 1.00 95.38 104 ILE A C 1
ATOM 779 O O . ILE A 1 104 ? 1.524 -11.428 -0.572 1.00 95.38 104 ILE A O 1
ATOM 783 N N . GLN A 1 105 ? 3.420 -11.919 0.525 1.00 93.44 105 GLN A N 1
ATOM 784 C CA . GLN A 1 105 ? 3.906 -12.800 -0.524 1.00 93.44 105 GLN A CA 1
ATOM 785 C C . GLN A 1 105 ? 3.284 -14.192 -0.374 1.00 93.44 105 GLN A C 1
ATOM 787 O O . GLN A 1 105 ? 3.559 -14.889 0.602 1.00 93.44 105 GLN A O 1
ATOM 792 N N . HIS A 1 106 ? 2.482 -14.612 -1.354 1.00 83.00 106 HIS A N 1
ATOM 793 C CA . HIS A 1 106 ? 2.008 -15.995 -1.444 1.00 83.00 106 HIS A CA 1
ATOM 794 C C . HIS A 1 106 ? 3.004 -16.824 -2.254 1.00 83.00 106 HIS A C 1
ATOM 796 O O . HIS A 1 106 ? 3.351 -16.444 -3.371 1.00 83.00 106 HIS A O 1
ATOM 802 N N . LYS A 1 107 ? 3.483 -17.927 -1.680 1.00 65.94 107 LYS A N 1
ATOM 803 C CA . LYS A 1 107 ? 4.472 -18.806 -2.313 1.00 65.94 107 LYS A CA 1
ATOM 804 C C . LYS A 1 107 ? 3.826 -19.854 -3.211 1.00 65.94 107 LYS A C 1
ATOM 806 O O . LYS A 1 107 ? 2.640 -20.169 -2.973 1.00 65.94 107 LYS A O 1
#

Foldseek 3Di:
DDCPDPVVVVVVVVVVVVLVVLLVQLQVLQPVPDDPVRVVVQLVCQVVLHAAEAEEQDLVSLLSPQSNSQVVNPPDGRPDEGASEDDPVCPVVSPDPGRYHYYYHDD

InterPro domains:
  IPR001194 cDENN domain [PF02141] (28-106)
  IPR001194 cDENN domain [S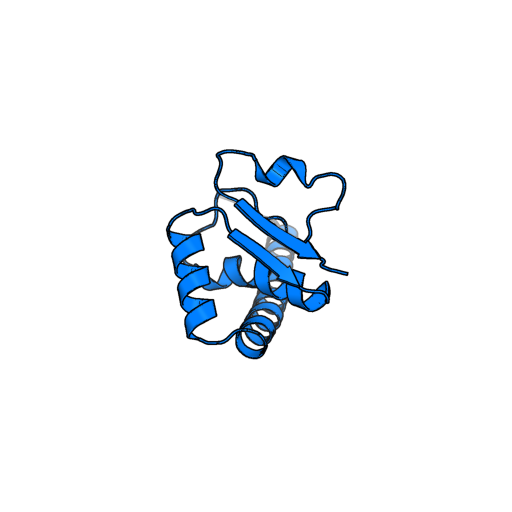M00799] (3-107)
  IPR037516 Tripartite DENN domain [PS50211] (1-107)
  IPR043153 DENN domain, C-terminal lobe [G3DSA:3.40.50.11500] (23-107)
  IPR051942 DENN domain-containing protein 2 [PTHR15288] (20-107)

Organism: Pisum sativum (NCBI:txid3888)

pLDDT: mean 90.72, std 10.31, range [42.56, 97.5]